Protein AF-A0A388PJM3-F1 (afdb_monomer_lite)

pLDDT: mean 96.13, std 1.47, range [90.5, 98.0]

Radius of gyration: 8.98 Å; chains: 1; bounding box: 23×17×22 Å

Foldseek 3Di:
DAEDQDCPVLQVPDPQFDWDADPNWIWTDHPPDRVSIYTND

Structure (mmCIF, N/CA/C/O backbone):
data_AF-A0A388PJM3-F1
#
_entry.id   AF-A0A388PJM3-F1
#
loop_
_atom_site.group_PDB
_atom_site.id
_atom_site.type_symbol
_atom_site.label_atom_id
_atom_site.label_alt_id
_atom_site.label_comp_id
_atom_site.label_asym_id
_atom_site.label_entity_id
_atom_site.label_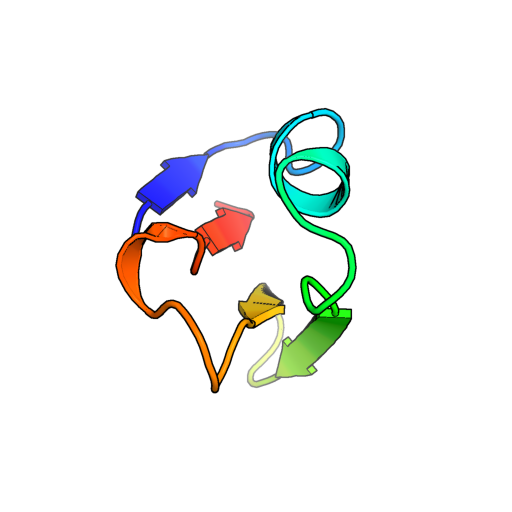seq_id
_atom_site.pdbx_PDB_ins_code
_atom_site.Cartn_x
_atom_site.Cartn_y
_atom_site.Cartn_z
_atom_site.occupancy
_atom_site.B_iso_or_equiv
_atom_site.auth_seq_id
_atom_site.auth_comp_id
_atom_site.auth_asym_id
_atom_site.auth_atom_id
_atom_site.pdbx_PDB_model_num
ATOM 1 N N . MET A 1 1 ? -3.841 -10.364 -0.948 1.00 90.50 1 MET A N 1
ATOM 2 C CA . MET A 1 1 ? -3.769 -8.923 -0.602 1.00 90.50 1 MET A CA 1
ATOM 3 C C . MET A 1 1 ? -3.630 -8.821 0.908 1.00 90.50 1 MET A C 1
ATOM 5 O O . MET A 1 1 ? -4.400 -9.478 1.589 1.00 90.50 1 MET A O 1
ATOM 9 N N . LYS A 1 2 ? -2.646 -8.078 1.430 1.00 94.62 2 LYS A N 1
ATOM 10 C CA . LYS A 1 2 ? -2.377 -7.966 2.878 1.00 94.62 2 LYS A CA 1
ATOM 11 C C . LYS A 1 2 ? -3.019 -6.708 3.470 1.00 94.62 2 LYS A C 1
ATOM 13 O O . LYS A 1 2 ? -2.858 -5.629 2.911 1.00 94.62 2 LYS A O 1
ATOM 18 N N . VAL A 1 3 ? -3.705 -6.832 4.598 1.00 96.94 3 VAL A N 1
ATOM 19 C CA . VAL A 1 3 ? -4.245 -5.689 5.347 1.00 96.94 3 VAL A CA 1
ATOM 20 C C . VAL A 1 3 ? -3.267 -5.327 6.464 1.00 96.94 3 VAL A C 1
ATOM 22 O O . VAL A 1 3 ? -2.715 -6.217 7.109 1.00 96.94 3 VAL A O 1
ATOM 25 N N . SER A 1 4 ? -2.963 -4.043 6.638 1.00 95.44 4 SER A N 1
ATOM 26 C CA . SER A 1 4 ? -2.061 -3.575 7.694 1.00 95.44 4 SER A CA 1
ATOM 27 C C . SER A 1 4 ? -2.375 -2.135 8.076 1.00 95.44 4 SER A C 1
ATOM 29 O O . SER A 1 4 ? -2.790 -1.343 7.235 1.00 95.44 4 SER A O 1
ATOM 31 N N . SER A 1 5 ? -2.119 -1.766 9.328 1.00 94.81 5 SER A N 1
ATOM 32 C CA . SER A 1 5 ? -2.196 -0.377 9.789 1.00 94.81 5 SER A CA 1
ATOM 33 C C . SER A 1 5 ? -1.159 0.531 9.109 1.00 94.81 5 SER A C 1
ATOM 35 O O . SER A 1 5 ? -1.410 1.724 8.938 1.00 94.81 5 SER A O 1
ATOM 37 N N . SER A 1 6 ? -0.023 -0.021 8.652 1.00 94.75 6 SER A N 1
ATOM 38 C CA . SER A 1 6 ? 1.058 0.728 7.998 1.00 94.75 6 SER A CA 1
ATOM 39 C C . SER A 1 6 ? 1.488 0.116 6.666 1.00 94.75 6 SER A C 1
ATOM 41 O O . SER A 1 6 ? 1.741 -1.081 6.543 1.00 94.75 6 SER A O 1
ATOM 43 N N . LEU A 1 7 ? 1.649 0.971 5.652 1.00 96.25 7 LEU A N 1
ATOM 44 C CA . LEU A 1 7 ? 2.124 0.586 4.318 1.00 96.25 7 LEU A CA 1
ATOM 45 C C . LEU A 1 7 ? 3.609 0.917 4.077 1.00 96.25 7 LEU A C 1
ATOM 47 O O . LEU A 1 7 ? 4.106 0.701 2.969 1.00 96.25 7 LEU A O 1
ATOM 51 N N . LYS A 1 8 ? 4.334 1.434 5.085 1.00 95.50 8 LYS A N 1
ATOM 52 C CA . LYS A 1 8 ? 5.702 1.980 4.937 1.00 95.50 8 LYS A CA 1
ATOM 53 C C . LYS A 1 8 ? 6.692 0.973 4.344 1.00 95.50 8 LYS A C 1
ATOM 55 O O . LYS A 1 8 ? 7.401 1.314 3.400 1.00 95.50 8 LYS A O 1
ATOM 60 N N . SER A 1 9 ? 6.725 -0.250 4.873 1.00 95.69 9 SER A N 1
ATOM 61 C CA . SER A 1 9 ? 7.559 -1.342 4.352 1.00 95.69 9 SER A CA 1
ATOM 62 C C . SER A 1 9 ? 6.929 -1.995 3.121 1.00 95.69 9 SER A C 1
ATOM 64 O O . SER A 1 9 ? 7.619 -2.320 2.159 1.00 95.69 9 SER A O 1
ATOM 66 N N . LEU A 1 10 ? 5.599 -2.128 3.105 1.00 95.56 10 LEU A N 1
ATOM 67 C CA . LEU A 1 10 ? 4.866 -2.865 2.074 1.00 95.56 10 LEU A CA 1
ATOM 68 C C . LEU A 1 10 ? 4.996 -2.242 0.679 1.00 95.56 10 LEU A C 1
ATOM 70 O O . LEU A 1 10 ? 5.050 -2.995 -0.295 1.00 95.56 10 LEU A O 1
ATOM 74 N N . LYS A 1 11 ? 5.110 -0.910 0.588 1.00 94.88 11 LYS A N 1
ATOM 75 C CA . LYS A 1 11 ? 5.325 -0.191 -0.677 1.00 94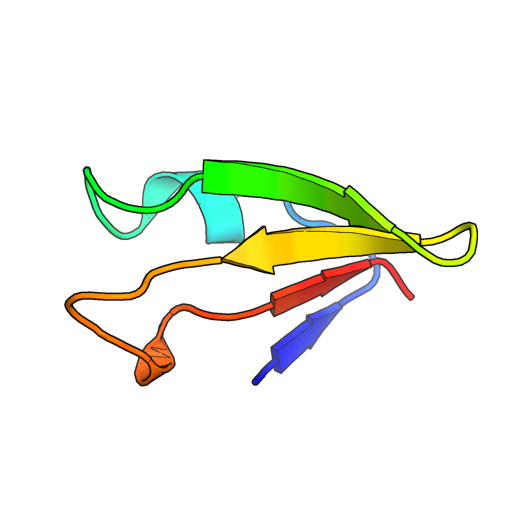.88 11 LYS A CA 1
ATOM 76 C C . LYS A 1 11 ? 6.738 -0.335 -1.257 1.00 94.88 11 LYS A C 1
ATOM 78 O O . LYS A 1 11 ? 6.915 -0.064 -2.432 1.00 94.88 11 LYS A O 1
ATOM 83 N N . LYS A 1 12 ? 7.728 -0.764 -0.461 1.00 96.38 12 LYS A N 1
ATOM 84 C CA . LYS A 1 12 ? 9.144 -0.865 -0.870 1.00 96.38 12 LYS A CA 1
ATOM 85 C C . LYS A 1 12 ? 9.590 -2.275 -1.271 1.00 96.38 12 LYS A C 1
ATOM 87 O O . LYS A 1 12 ? 10.709 -2.451 -1.724 1.00 96.38 12 LYS A O 1
ATOM 92 N N . ARG A 1 13 ? 8.735 -3.289 -1.100 1.00 95.44 13 ARG A N 1
ATOM 93 C CA . ARG A 1 13 ? 9.102 -4.706 -1.305 1.00 95.44 13 ARG A CA 1
ATOM 94 C C . ARG A 1 13 ? 9.407 -5.089 -2.756 1.00 95.44 13 ARG A C 1
ATOM 96 O O . ARG A 1 13 ? 9.948 -6.161 -2.979 1.00 95.44 13 ARG A O 1
ATOM 103 N N . HIS A 1 14 ? 8.980 -4.279 -3.720 1.00 96.75 14 HIS A N 1
ATOM 104 C CA . HIS A 1 14 ? 9.141 -4.553 -5.142 1.00 96.75 14 HIS A CA 1
ATOM 105 C C . HIS A 1 14 ? 9.079 -3.231 -5.927 1.00 96.75 14 HIS A C 1
ATOM 107 O O . HIS A 1 14 ? 8.258 -2.387 -5.560 1.00 96.75 14 HIS A O 1
ATOM 113 N N . PRO A 1 15 ? 9.859 -3.043 -7.010 1.00 96.38 15 PRO A N 1
ATOM 114 C CA . PRO A 1 15 ? 9.865 -1.801 -7.796 1.00 96.38 15 PRO A CA 1
ATOM 115 C C . PRO A 1 15 ? 8.482 -1.428 -8.353 1.00 96.38 15 PRO A C 1
ATOM 117 O O . PRO A 1 15 ? 8.060 -0.282 -8.267 1.00 96.38 15 PRO A O 1
ATOM 120 N N . ASN A 1 16 ? 7.712 -2.415 -8.821 1.00 96.31 16 ASN A N 1
ATOM 121 C CA . ASN A 1 16 ? 6.359 -2.196 -9.362 1.00 96.31 16 ASN A CA 1
ATOM 122 C C . ASN A 1 16 ? 5.261 -1.993 -8.294 1.00 96.31 16 ASN A C 1
ATOM 124 O O . ASN A 1 16 ? 4.072 -2.037 -8.621 1.00 96.31 16 ASN A O 1
ATOM 128 N N . CYS A 1 17 ? 5.613 -1.833 -7.014 1.00 97.44 17 CYS A N 1
ATOM 129 C CA . CYS A 1 17 ? 4.643 -1.461 -5.987 1.00 97.44 17 CYS A CA 1
ATOM 130 C C . CYS A 1 17 ? 4.278 0.019 -6.119 1.00 97.44 17 CYS A C 1
ATOM 132 O O . CYS A 1 17 ? 5.110 0.899 -5.932 1.00 97.44 17 CYS A O 1
ATOM 134 N N . GLN A 1 18 ? 3.001 0.294 -6.362 1.00 96.88 18 GLN A N 1
ATOM 135 C CA . GLN A 1 18 ? 2.470 1.649 -6.459 1.00 96.88 18 GLN A CA 1
ATOM 136 C C . GLN A 1 18 ? 1.461 1.907 -5.351 1.00 96.88 18 GLN A C 1
ATOM 138 O O . GLN A 1 18 ? 0.622 1.058 -5.046 1.00 96.88 18 GLN A O 1
ATOM 143 N N . VAL A 1 19 ? 1.525 3.092 -4.751 1.00 96.75 19 VAL A N 1
ATOM 144 C CA . VAL A 1 19 ? 0.552 3.528 -3.748 1.00 96.75 19 VAL A CA 1
ATOM 145 C C . VAL A 1 19 ? -0.579 4.266 -4.454 1.00 96.75 19 VAL A C 1
ATOM 147 O O . VAL A 1 19 ? -0.334 5.211 -5.193 1.00 96.75 19 VAL A O 1
ATOM 150 N N . VAL A 1 20 ? -1.820 3.845 -4.224 1.00 97.62 20 VAL A N 1
ATOM 151 C CA . VAL A 1 20 ? -3.020 4.451 -4.816 1.00 97.62 20 VAL A CA 1
ATOM 152 C C . VAL A 1 20 ? -4.078 4.694 -3.745 1.00 97.62 20 VAL A C 1
ATOM 154 O O . VAL A 1 20 ? -4.223 3.896 -2.819 1.00 97.62 20 VAL A O 1
ATOM 157 N N . ARG A 1 21 ? -4.855 5.772 -3.876 1.00 97.06 21 ARG A N 1
ATOM 158 C CA . ARG A 1 21 ? -6.035 6.034 -3.034 1.00 97.06 21 ARG A CA 1
ATOM 159 C C . ARG A 1 21 ? -7.293 5.689 -3.822 1.00 97.06 21 ARG A C 1
ATOM 161 O O . ARG A 1 21 ? -7.470 6.182 -4.930 1.00 97.06 21 ARG A O 1
ATOM 168 N N . ARG A 1 22 ? -8.139 4.803 -3.292 1.00 96.38 22 ARG A N 1
ATOM 169 C CA . ARG A 1 22 ? -9.395 4.364 -3.932 1.00 96.38 22 ARG A CA 1
ATOM 170 C C . ARG A 1 22 ? -10.443 4.080 -2.861 1.00 96.38 22 ARG A C 1
ATOM 172 O O . ARG A 1 22 ? -10.100 3.502 -1.835 1.00 96.38 22 ARG A O 1
ATOM 179 N N . LYS A 1 23 ? -11.711 4.437 -3.094 1.00 93.88 23 LYS A N 1
ATOM 180 C CA . LYS A 1 23 ? -12.826 4.152 -2.162 1.00 93.88 23 LYS A CA 1
ATOM 181 C C . LYS A 1 23 ? -12.508 4.552 -0.703 1.00 93.88 23 LYS A C 1
ATOM 183 O O . LYS A 1 23 ? -12.677 3.752 0.211 1.00 93.88 23 LYS A O 1
ATOM 188 N N . GLY A 1 24 ? -11.911 5.731 -0.507 1.00 95.69 24 GLY A N 1
ATOM 189 C CA . GLY A 1 24 ? -11.522 6.237 0.818 1.00 95.69 24 GLY A CA 1
ATOM 190 C C . GLY A 1 24 ? -10.354 5.517 1.512 1.00 95.69 24 GLY A C 1
ATOM 191 O O . GLY A 1 24 ? -10.013 5.874 2.633 1.00 95.69 24 GLY A O 1
ATOM 192 N N . ARG A 1 25 ? -9.706 4.529 0.879 1.00 96.12 25 ARG A N 1
ATOM 193 C CA . ARG A 1 25 ? -8.594 3.759 1.468 1.00 96.12 25 ARG A CA 1
ATOM 194 C C . ARG A 1 25 ? -7.318 3.859 0.638 1.00 96.12 25 ARG A C 1
ATOM 196 O O . ARG A 1 25 ? -7.360 4.087 -0.573 1.00 96.12 25 ARG A O 1
ATOM 203 N N . VAL A 1 26 ? -6.176 3.661 1.295 1.00 97.25 26 VAL A N 1
ATOM 204 C CA . VAL A 1 26 ? -4.859 3.605 0.646 1.00 97.25 26 VAL A CA 1
ATOM 205 C C . VAL A 1 26 ? -4.506 2.152 0.346 1.00 97.25 26 VAL A C 1
ATOM 207 O O . VAL A 1 26 ? -4.616 1.285 1.212 1.00 97.25 26 VAL A O 1
ATOM 210 N N . TYR A 1 27 ? -4.065 1.880 -0.876 1.00 97.56 27 TYR A N 1
ATOM 211 C CA . TYR A 1 27 ? -3.649 0.560 -1.331 1.00 97.56 27 TYR A CA 1
ATOM 212 C C . TYR A 1 27 ? -2.222 0.611 -1.860 1.00 97.56 27 TYR A C 1
ATOM 214 O O . TYR A 1 27 ? -1.831 1.571 -2.516 1.00 97.56 27 TYR A O 1
ATOM 222 N N . VAL A 1 28 ? -1.471 -0.461 -1.638 1.00 97.88 28 VAL A N 1
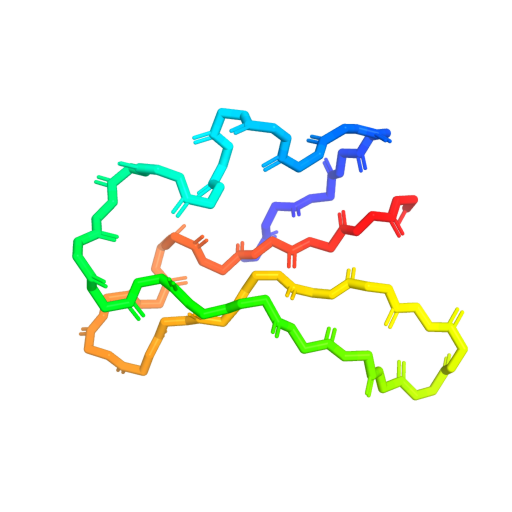ATOM 223 C CA . VAL A 1 28 ? -0.310 -0.805 -2.459 1.00 97.88 28 VAL A CA 1
ATOM 224 C C . VAL A 1 28 ? -0.799 -1.768 -3.530 1.00 97.88 28 VAL A C 1
ATOM 226 O O . VAL A 1 28 ? -1.296 -2.849 -3.210 1.00 97.88 28 VAL A O 1
ATOM 229 N N . ILE A 1 29 ? -0.673 -1.397 -4.797 1.00 97.62 29 ILE A N 1
ATOM 230 C CA . ILE A 1 29 ? -0.970 -2.262 -5.935 1.00 97.62 29 ILE A CA 1
ATOM 231 C C . ILE A 1 29 ? 0.328 -2.709 -6.594 1.00 97.62 29 ILE A C 1
ATOM 233 O O . ILE A 1 29 ? 1.290 -1.958 -6.684 1.00 97.62 29 ILE A O 1
ATOM 237 N N . ASN A 1 30 ? 0.342 -3.945 -7.071 1.00 9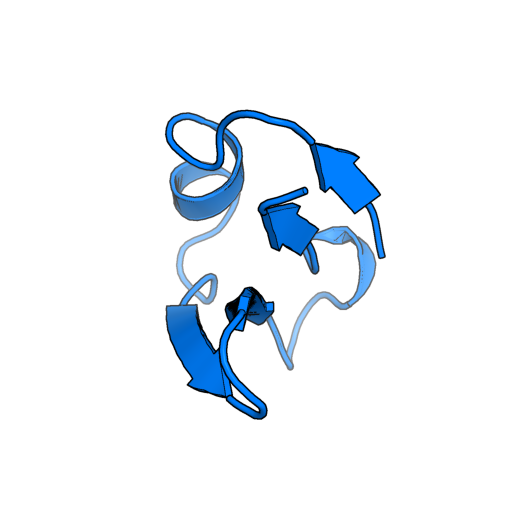7.56 30 ASN A N 1
ATOM 238 C CA . ASN A 1 30 ? 1.375 -4.453 -7.956 1.00 97.56 30 ASN A CA 1
ATOM 239 C C . ASN A 1 30 ? 0.670 -5.385 -8.949 1.00 97.56 30 ASN A C 1
ATOM 241 O O . ASN A 1 30 ? 0.015 -6.349 -8.536 1.00 97.56 30 ASN A O 1
ATOM 245 N N . LYS A 1 31 ? 0.689 -5.011 -10.233 1.00 95.56 31 LYS A N 1
ATOM 246 C CA . LYS A 1 31 ? 0.031 -5.768 -11.309 1.00 95.56 31 LYS A CA 1
ATOM 247 C C . LYS A 1 31 ? 0.899 -6.938 -11.789 1.00 95.56 31 LYS A C 1
ATOM 249 O O . LYS A 1 31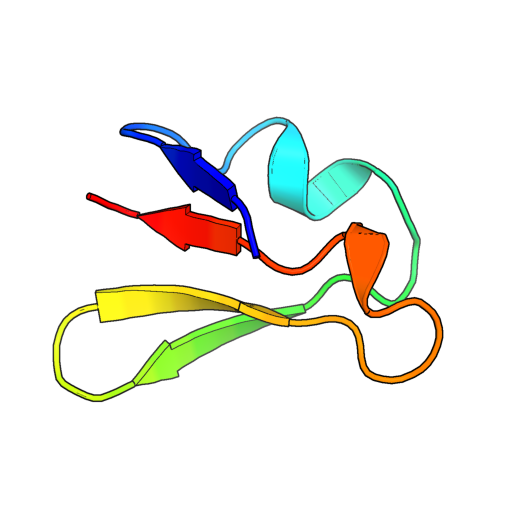 ? 0.339 -7.961 -12.148 1.00 95.56 31 LYS A O 1
ATOM 254 N N . THR A 1 32 ? 2.225 -6.807 -11.711 1.00 97.06 32 THR A N 1
ATOM 255 C CA . THR A 1 32 ? 3.203 -7.840 -12.098 1.00 97.06 32 THR A CA 1
ATOM 256 C C . THR A 1 32 ? 3.297 -8.961 -11.061 1.00 97.06 32 THR A C 1
ATOM 258 O O . THR A 1 32 ? 3.294 -10.133 -11.405 1.00 97.06 32 THR A O 1
ATOM 261 N N . HIS A 1 33 ? 3.314 -8.609 -9.771 1.00 96.12 33 HIS A N 1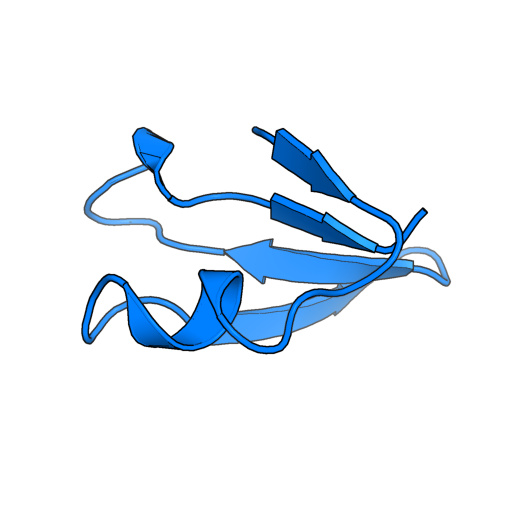
ATOM 262 C CA . HIS A 1 33 ? 3.392 -9.553 -8.653 1.00 96.12 33 HIS A CA 1
ATOM 263 C C . HIS A 1 33 ? 2.267 -9.303 -7.632 1.00 96.12 33 HIS A C 1
ATOM 265 O O . HIS A 1 33 ? 2.447 -8.568 -6.650 1.00 96.12 33 HIS A O 1
ATOM 271 N N . PRO A 1 34 ? 1.093 -9.944 -7.810 1.00 95.00 34 PRO A N 1
ATOM 272 C CA . PRO A 1 34 ? -0.095 -9.727 -6.979 1.00 95.00 34 PRO A CA 1
ATOM 273 C C . PRO A 1 34 ? 0.094 -10.029 -5.485 1.00 95.00 34 PRO A C 1
ATOM 275 O O . PRO A 1 34 ? -0.624 -9.466 -4.651 1.00 95.00 34 PRO A O 1
ATOM 278 N N . ARG A 1 35 ? 1.083 -10.863 -5.126 1.00 96.19 35 ARG A N 1
ATOM 279 C CA . ARG A 1 35 ? 1.467 -11.171 -3.734 1.00 96.19 35 ARG A CA 1
ATOM 280 C C . ARG A 1 35 ? 1.804 -9.913 -2.926 1.00 96.19 35 ARG A C 1
ATOM 282 O O . ARG A 1 35 ? 1.562 -9.876 -1.718 1.00 96.19 35 ARG A O 1
ATOM 289 N N . TYR A 1 36 ? 2.319 -8.865 -3.573 1.00 97.25 36 TYR A N 1
ATOM 290 C CA . TYR A 1 36 ? 2.710 -7.630 -2.892 1.00 97.25 36 TYR A CA 1
ATOM 291 C C . TYR A 1 36 ? 1.570 -6.625 -2.684 1.00 97.25 36 TYR A C 1
ATOM 293 O O . TYR A 1 36 ? 1.789 -5.615 -2.013 1.00 97.25 36 TYR A O 1
ATOM 301 N N . LYS A 1 37 ? 0.350 -6.905 -3.171 1.00 97.88 37 LYS A N 1
ATOM 302 C CA . LYS A 1 37 ? -0.811 -6.029 -2.956 1.00 97.88 37 LYS A CA 1
ATOM 303 C C . LYS A 1 37 ? -1.137 -5.885 -1.465 1.00 97.88 37 LYS A C 1
ATOM 305 O O . LYS A 1 37 ? -1.215 -6.892 -0.752 1.00 97.88 37 LYS A O 1
ATOM 310 N N . ALA A 1 38 ? -1.396 -4.663 -1.008 1.00 98.00 38 ALA A N 1
ATOM 311 C CA . ALA A 1 38 ? -1.772 -4.372 0.373 1.00 98.00 38 ALA A CA 1
ATOM 312 C C . ALA A 1 38 ? -2.798 -3.233 0.505 1.00 98.00 38 ALA A C 1
ATOM 314 O O . ALA A 1 38 ? -2.991 -2.470 -0.438 1.00 98.00 38 ALA A O 1
ATOM 315 N N . ARG A 1 39 ? -3.443 -3.113 1.670 1.00 97.25 39 ARG A N 1
ATOM 316 C CA . ARG A 1 39 ? -4.400 -2.050 2.022 1.00 97.25 39 ARG A CA 1
ATOM 317 C C . ARG A 1 39 ? -4.112 -1.512 3.423 1.00 97.25 39 ARG A C 1
ATOM 319 O O . ARG A 1 39 ? -3.772 -2.298 4.306 1.00 97.25 39 ARG A O 1
ATOM 326 N N . GLN A 1 40 ? -4.251 -0.199 3.595 1.00 96.81 40 GLN A N 1
ATOM 327 C CA . GLN A 1 40 ? -4.215 0.453 4.899 1.00 96.81 40 GLN A CA 1
ATOM 328 C C . GLN A 1 40 ? -5.564 0.308 5.608 1.00 96.81 40 GLN A C 1
ATOM 330 O O . GLN A 1 40 ? -6.583 0.732 5.052 1.00 96.81 40 GLN A O 1
ATOM 335 N N . GLY A 1 41 ? -5.528 -0.253 6.820 1.00 92.50 41 GLY A N 1
ATOM 336 C CA . GLY A 1 41 ? -6.711 -0.546 7.637 1.00 92.50 41 GLY A CA 1
ATOM 337 C C . GLY A 1 41 ? -7.413 -1.820 7.218 1.00 92.50 41 GLY A C 1
ATOM 338 O O . GLY A 1 41 ? -7.646 -2.006 6.002 1.00 92.50 41 GLY A O 1
#

Secondary structure (DSSP, 8-state):
-EEES--TTGGGSSTT-EEEEETTEEEEE-SS-GGG-EEE-

Sequence (41 aa):
MKVSSSLKSLKKRHPNCQVVRRKGRVYVINKTHPRYKARQG